Protein AF-A0A6G3WJJ4-F1 (afdb_monomer_lite)

pLDDT: mean 86.47, std 10.68, range [50.47, 97.44]

InterPro domains:
  IPR036197 NarG-like superfamily [SSF103501] (6-41)

Foldseek 3Di:
DPDPCPCVVVVVVVVVVVVVVVVVVPPPVVVVCVVVVVVVVVVVVVQVVLVVVVQFQAAPPPRHTAGHPVVLVVQLVVCVVVVVVPSVLSSHHPVVNVVVVVVCCCVPPVVPPD

Organism: NCBI:txid2706086

Structure (mmCIF, N/CA/C/O backbone):
data_AF-A0A6G3WJJ4-F1
#
_entry.id   AF-A0A6G3WJJ4-F1
#
loop_
_atom_site.group_PDB
_atom_site.id
_atom_site.type_symbol
_atom_site.label_atom_id
_atom_site.label_alt_id
_atom_site.label_comp_id
_atom_site.label_asym_id
_atom_site.label_entity_id
_atom_site.label_seq_id
_atom_site.pdbx_PDB_ins_code
_atom_site.Cartn_x
_atom_site.Cartn_y
_atom_site.Cartn_z
_atom_site.occupancy
_atom_site.B_iso_or_equiv
_atom_site.auth_seq_id
_atom_site.auth_comp_id
_atom_site.auth_asym_id
_atom_site.auth_atom_id
_atom_site.pdbx_PDB_model_num
ATOM 1 N N . ILE A 1 1 ? 25.853 9.854 -49.117 1.00 50.47 1 ILE A N 1
ATOM 2 C CA . ILE A 1 1 ? 24.861 9.012 -48.402 1.00 50.47 1 ILE A CA 1
ATOM 3 C C . ILE A 1 1 ? 25.612 7.769 -47.941 1.00 50.47 1 ILE A C 1
ATOM 5 O O . ILE A 1 1 ? 25.844 6.859 -48.724 1.00 50.47 1 ILE A O 1
ATOM 9 N N . PHE A 1 2 ? 26.201 7.858 -46.751 1.00 54.25 2 PHE A N 1
ATOM 10 C CA . PHE A 1 2 ? 27.256 6.963 -46.275 1.00 54.25 2 PHE A CA 1
ATOM 11 C C . PHE A 1 2 ? 26.610 5.702 -45.675 1.00 54.25 2 PHE A C 1
ATOM 13 O O . PHE A 1 2 ? 25.868 5.810 -44.707 1.00 54.25 2 PHE A O 1
ATOM 20 N N . LEU A 1 3 ? 26.881 4.550 -46.307 1.00 63.66 3 LEU A N 1
ATOM 21 C CA . LEU A 1 3 ? 26.446 3.179 -45.978 1.00 63.66 3 LEU A CA 1
ATOM 22 C C . LEU A 1 3 ? 24.932 2.908 -46.125 1.00 63.66 3 LEU A C 1
ATOM 24 O O . LEU A 1 3 ? 24.137 3.175 -45.233 1.00 63.66 3 LEU A O 1
ATOM 28 N N . HIS A 1 4 ? 24.552 2.302 -47.256 1.00 57.81 4 HIS A N 1
ATOM 29 C CA . HIS A 1 4 ? 23.221 1.774 -47.613 1.00 57.81 4 HIS A CA 1
ATOM 30 C C . HIS A 1 4 ? 22.693 0.697 -46.627 1.00 57.81 4 HIS A C 1
ATOM 32 O O . HIS A 1 4 ? 22.556 -0.468 -46.984 1.00 57.81 4 HIS A O 1
ATOM 38 N N . GLY A 1 5 ? 22.455 1.029 -45.355 1.00 61.91 5 GLY A N 1
ATOM 39 C CA . GLY A 1 5 ? 21.899 0.099 -44.357 1.00 61.91 5 GLY A CA 1
ATOM 40 C C . GLY A 1 5 ? 22.799 -1.093 -43.981 1.00 61.91 5 GLY A C 1
ATOM 41 O O . GLY A 1 5 ? 22.415 -1.921 -43.153 1.00 61.91 5 GLY A O 1
ATOM 42 N N . GLY A 1 6 ? 24.006 -1.185 -44.547 1.00 69.00 6 GLY A N 1
ATOM 43 C CA . GLY A 1 6 ? 24.985 -2.217 -44.221 1.00 69.00 6 GLY A CA 1
ATOM 44 C C . GLY A 1 6 ? 25.443 -2.090 -42.770 1.00 69.00 6 GLY A C 1
ATOM 45 O O . GLY A 1 6 ? 25.983 -1.060 -42.378 1.00 69.00 6 GLY A O 1
ATOM 46 N N . GLY A 1 7 ? 25.207 -3.132 -41.971 1.00 72.56 7 GLY A N 1
ATOM 47 C CA . GLY A 1 7 ? 25.565 -3.169 -40.549 1.00 72.56 7 GLY A CA 1
ATOM 48 C C . GLY A 1 7 ? 24.422 -2.855 -39.578 1.00 72.56 7 GLY A C 1
ATOM 49 O O . GLY A 1 7 ? 24.624 -2.976 -38.372 1.00 72.56 7 GLY A O 1
ATOM 50 N N . TYR A 1 8 ? 23.213 -2.539 -40.062 1.00 80.88 8 TYR A N 1
ATOM 51 C CA . TYR A 1 8 ? 22.051 -2.309 -39.190 1.00 80.88 8 TYR A CA 1
ATOM 52 C C . TYR A 1 8 ? 21.734 -3.529 -38.312 1.00 80.88 8 TYR A C 1
ATOM 54 O O . TYR A 1 8 ? 21.498 -3.388 -37.117 1.00 80.88 8 TYR A O 1
ATOM 62 N N . GLN A 1 9 ? 21.827 -4.740 -38.872 1.00 81.69 9 GLN A N 1
ATOM 63 C CA . GLN A 1 9 ? 21.642 -5.983 -38.118 1.00 81.69 9 GLN A CA 1
ATOM 64 C C . GLN A 1 9 ? 22.682 -6.144 -36.997 1.00 81.69 9 GLN A C 1
ATOM 66 O O . GLN A 1 9 ? 22.340 -6.565 -35.897 1.00 81.69 9 GLN A O 1
ATOM 71 N N . PHE A 1 10 ? 23.940 -5.770 -37.246 1.00 87.06 10 PHE A N 1
ATOM 72 C CA . PHE A 1 10 ? 24.992 -5.828 -36.232 1.00 87.06 10 PHE A CA 1
ATOM 73 C C . PHE A 1 10 ? 24.748 -4.813 -35.106 1.00 87.06 10 PHE A C 1
ATOM 75 O O . PHE A 1 10 ? 24.793 -5.177 -33.934 1.00 87.06 10 PHE A O 1
ATOM 82 N N . LEU A 1 11 ? 24.412 -3.565 -35.451 1.00 89.56 11 LEU A N 1
ATOM 83 C CA . LEU A 1 11 ? 24.056 -2.527 -34.479 1.00 89.56 11 LEU A CA 1
ATOM 84 C C . LEU A 1 11 ? 22.811 -2.891 -33.660 1.00 89.56 11 LEU A C 1
ATOM 86 O O . LEU A 1 11 ? 22.793 -2.656 -32.454 1.00 89.56 11 LEU A O 1
ATOM 90 N N . ALA A 1 12 ? 21.798 -3.494 -34.284 1.00 90.75 12 ALA A N 1
ATOM 91 C CA . ALA A 1 12 ? 20.590 -3.944 -33.599 1.00 90.75 12 ALA A CA 1
ATOM 92 C C . ALA A 1 12 ? 20.892 -5.057 -32.583 1.00 90.75 12 ALA A C 1
ATOM 94 O O . ALA A 1 12 ? 20.415 -4.996 -31.450 1.00 90.75 12 ALA A O 1
ATOM 95 N N . ILE A 1 13 ? 21.730 -6.034 -32.952 1.00 94.44 13 ILE A N 1
ATOM 96 C CA . ILE A 1 13 ? 22.168 -7.100 -32.039 1.00 94.44 13 ILE A CA 1
ATOM 97 C C . ILE A 1 13 ? 23.002 -6.513 -30.896 1.00 94.44 13 ILE A C 1
ATOM 99 O O . ILE A 1 13 ? 22.735 -6.818 -29.735 1.00 94.44 13 ILE A O 1
ATOM 103 N N . LEU A 1 14 ? 23.960 -5.630 -31.195 1.00 95.31 14 LEU A N 1
ATOM 104 C CA . LEU A 1 14 ? 24.779 -4.962 -30.179 1.00 95.31 14 LEU A CA 1
ATOM 105 C C . LEU A 1 14 ? 23.903 -4.181 -29.193 1.00 95.31 14 LEU A C 1
ATOM 107 O O . LEU A 1 14 ? 24.054 -4.339 -27.982 1.00 95.31 14 LEU A O 1
ATOM 111 N N . HIS A 1 15 ? 22.952 -3.389 -29.694 1.00 94.88 15 HIS A N 1
ATOM 112 C CA . HIS A 1 15 ? 22.016 -2.645 -28.859 1.00 94.88 15 HIS A CA 1
ATOM 113 C C . HIS A 1 15 ? 21.196 -3.583 -27.970 1.00 94.88 15 HIS A C 1
ATOM 115 O O . HIS A 1 15 ? 21.170 -3.392 -26.756 1.00 94.88 15 HIS A O 1
ATOM 121 N N . MET A 1 16 ? 20.593 -4.629 -28.541 1.00 96.62 16 MET A N 1
ATOM 122 C CA . MET A 1 16 ? 19.773 -5.585 -27.794 1.00 96.62 16 MET A CA 1
ATOM 123 C C . MET A 1 16 ? 20.574 -6.254 -26.671 1.00 96.62 16 MET A C 1
ATOM 125 O O . MET A 1 16 ? 20.120 -6.290 -25.529 1.00 96.62 16 MET A O 1
ATOM 129 N N . VAL A 1 17 ? 21.799 -6.694 -26.966 1.00 97.00 17 VAL A N 1
ATOM 130 C CA . VAL A 1 17 ? 22.719 -7.278 -25.984 1.00 97.00 17 VAL A CA 1
ATOM 131 C C . VAL A 1 17 ? 23.081 -6.265 -24.897 1.00 97.00 17 VAL A C 1
ATOM 133 O O . VAL A 1 17 ? 22.980 -6.582 -23.713 1.00 97.00 17 VAL A O 1
ATOM 136 N N . SER A 1 18 ? 23.441 -5.032 -25.270 1.00 95.31 18 SER A N 1
ATOM 137 C CA . SER A 1 18 ? 23.766 -3.982 -24.298 1.00 95.31 18 SER A CA 1
ATOM 138 C C . SER A 1 18 ? 22.585 -3.651 -23.387 1.00 95.31 18 SER A C 1
ATOM 140 O O . SER A 1 18 ? 22.778 -3.512 -22.182 1.00 95.31 18 SER A O 1
ATOM 142 N N . VAL A 1 19 ? 21.362 -3.592 -23.926 1.00 93.25 19 VAL A N 1
ATOM 143 C CA . VAL A 1 19 ? 20.150 -3.311 -23.155 1.00 93.25 19 VAL A CA 1
ATOM 144 C C . VAL A 1 19 ? 19.897 -4.460 -22.195 1.00 93.25 19 VAL A C 1
ATOM 146 O O . VAL A 1 19 ? 19.815 -4.219 -21.000 1.00 93.25 19 VAL A O 1
ATOM 149 N N . VAL A 1 20 ? 19.865 -5.709 -22.666 1.00 92.75 20 VAL A N 1
ATOM 150 C CA . VAL A 1 20 ? 19.617 -6.878 -21.806 1.00 92.75 20 VAL A CA 1
ATOM 151 C C . VAL A 1 20 ? 20.637 -6.963 -20.671 1.00 92.75 20 VAL A C 1
ATOM 153 O O . VAL A 1 20 ? 20.243 -7.078 -19.511 1.00 92.75 20 VAL A O 1
ATOM 156 N N . PHE A 1 21 ? 21.934 -6.841 -20.965 1.00 92.81 21 PHE A N 1
ATOM 157 C CA . PHE A 1 21 ? 22.953 -6.855 -19.916 1.00 92.81 21 PHE A CA 1
ATOM 158 C C . PHE A 1 21 ? 22.830 -5.667 -18.968 1.00 92.81 21 PHE A C 1
ATOM 160 O O . PHE A 1 21 ? 22.978 -5.854 -17.766 1.00 92.81 21 PHE A O 1
ATOM 167 N N . THR A 1 22 ? 22.496 -4.476 -19.465 1.00 88.94 22 THR A N 1
ATOM 168 C CA . THR A 1 22 ? 22.240 -3.309 -18.608 1.00 88.94 22 THR A CA 1
ATOM 169 C C . THR A 1 22 ? 21.044 -3.548 -17.687 1.00 88.94 22 THR A C 1
ATOM 171 O O . THR A 1 22 ? 21.124 -3.246 -16.501 1.00 88.94 22 THR A O 1
ATOM 174 N N . LEU A 1 23 ? 19.961 -4.139 -18.198 1.00 84.94 23 LEU A N 1
ATOM 175 C CA . LEU A 1 23 ? 18.755 -4.456 -17.433 1.00 84.94 23 LEU A CA 1
ATOM 176 C C . LEU A 1 23 ? 19.007 -5.535 -16.363 1.00 84.94 23 LEU A C 1
ATOM 178 O O . LEU A 1 23 ? 18.429 -5.461 -15.284 1.00 84.94 23 LEU A O 1
ATOM 182 N N . ILE A 1 24 ? 19.869 -6.520 -16.643 1.00 85.31 24 ILE A N 1
ATOM 183 C CA . ILE A 1 24 ? 20.281 -7.551 -15.673 1.00 85.31 24 ILE A CA 1
ATOM 184 C C . ILE A 1 24 ? 21.256 -6.974 -14.637 1.00 85.31 24 ILE A C 1
ATOM 186 O O . ILE A 1 24 ? 21.164 -7.290 -13.452 1.00 85.31 24 ILE A O 1
ATOM 190 N N . TYR A 1 25 ? 22.202 -6.144 -15.082 1.00 84.44 25 TYR A N 1
ATOM 191 C CA . TYR A 1 25 ? 23.233 -5.546 -14.236 1.00 84.44 25 TYR A CA 1
ATOM 192 C C . TYR A 1 25 ? 22.654 -4.513 -13.272 1.00 84.44 25 TYR A C 1
ATOM 194 O O . TYR A 1 25 ? 23.044 -4.460 -12.106 1.00 84.44 25 TYR A O 1
ATOM 202 N N . ILE A 1 26 ? 21.716 -3.690 -13.745 1.00 83.00 26 ILE A N 1
ATOM 203 C CA . ILE A 1 26 ? 21.009 -2.743 -12.899 1.00 83.00 26 ILE A CA 1
ATOM 204 C C . ILE A 1 26 ? 20.080 -3.535 -11.972 1.00 83.00 26 ILE A C 1
ATOM 206 O O . ILE A 1 26 ? 19.137 -4.172 -12.441 1.00 83.00 26 ILE A O 1
ATOM 210 N N . PRO A 1 27 ? 20.265 -3.461 -10.641 1.00 77.19 27 PRO A N 1
ATOM 211 C CA . PRO A 1 27 ? 19.297 -4.019 -9.717 1.00 77.19 27 PRO A CA 1
ATOM 212 C C . PRO A 1 27 ? 18.045 -3.144 -9.778 1.00 77.19 27 PRO A C 1
ATOM 214 O O . PRO A 1 27 ? 17.924 -2.177 -9.023 1.00 77.19 27 PRO A O 1
ATOM 217 N N . PHE A 1 28 ? 17.109 -3.472 -10.672 1.00 68.62 28 PHE A N 1
ATOM 218 C CA . PHE A 1 28 ? 15.826 -2.777 -10.811 1.00 68.62 28 PHE A CA 1
ATOM 219 C C . PHE A 1 28 ? 15.166 -2.525 -9.452 1.00 68.62 28 PHE A C 1
ATOM 221 O O . PHE A 1 28 ? 14.713 -1.418 -9.168 1.00 68.62 28 PHE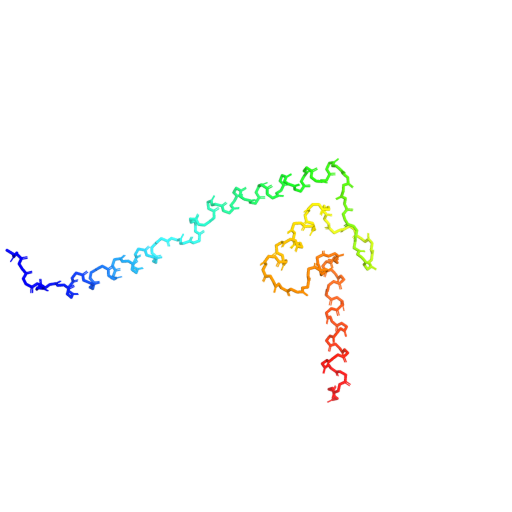 A O 1
ATOM 228 N N . GLY A 1 29 ? 15.223 -3.512 -8.553 1.00 69.19 29 GLY A N 1
ATOM 229 C CA . GLY A 1 29 ? 14.711 -3.376 -7.190 1.00 69.19 29 GLY A CA 1
ATOM 230 C C . GLY A 1 29 ? 15.384 -2.267 -6.370 1.00 69.19 29 GLY A C 1
ATOM 231 O O . GLY A 1 29 ? 14.705 -1.541 -5.650 1.00 69.19 29 GLY A O 1
ATOM 232 N N . LYS A 1 30 ? 16.703 -2.063 -6.494 1.00 75.94 30 LYS A N 1
ATOM 233 C CA . LYS A 1 30 ? 17.435 -1.082 -5.674 1.00 75.94 30 LYS A CA 1
ATOM 234 C C . LYS A 1 30 ? 17.085 0.357 -6.044 1.00 75.94 30 LYS A C 1
ATOM 236 O O . LYS A 1 30 ? 16.961 1.180 -5.144 1.00 75.94 30 LYS A O 1
ATOM 241 N N . PHE A 1 31 ? 16.874 0.650 -7.328 1.00 79.50 31 PHE A N 1
ATOM 242 C CA . PHE A 1 31 ? 16.441 1.981 -7.766 1.00 79.50 31 PHE A CA 1
ATOM 243 C C . PHE A 1 31 ? 15.013 2.295 -7.317 1.00 79.50 31 PHE A C 1
ATOM 245 O O . PHE A 1 31 ? 14.756 3.383 -6.807 1.00 79.50 31 PHE A O 1
ATOM 252 N N . PHE A 1 32 ? 14.102 1.322 -7.390 1.00 79.19 32 PHE A N 1
ATOM 253 C CA . PHE A 1 32 ? 12.750 1.493 -6.853 1.00 79.19 32 PHE A CA 1
ATOM 254 C C . PHE A 1 32 ? 12.746 1.698 -5.332 1.00 79.19 32 PHE A C 1
ATOM 256 O O . PHE A 1 32 ? 11.989 2.529 -4.829 1.00 79.19 32 PHE A O 1
ATOM 263 N N . HIS A 1 33 ? 13.628 1.025 -4.587 1.00 79.38 33 HIS A N 1
ATOM 264 C CA . HIS A 1 33 ? 13.740 1.221 -3.139 1.00 79.38 33 HIS A CA 1
ATOM 265 C C . HIS A 1 33 ? 14.148 2.642 -2.734 1.00 79.38 33 HIS A C 1
ATOM 267 O O . HIS A 1 33 ? 13.749 3.091 -1.656 1.00 79.38 33 HIS A O 1
ATOM 273 N N . ILE A 1 34 ? 14.902 3.357 -3.577 1.00 84.50 34 ILE A N 1
ATOM 274 C CA . ILE A 1 34 ? 15.272 4.758 -3.323 1.00 84.50 34 ILE A CA 1
ATOM 275 C C . ILE A 1 34 ? 14.019 5.639 -3.266 1.00 84.50 34 ILE A C 1
ATOM 277 O O . ILE A 1 34 ? 13.958 6.533 -2.431 1.00 84.50 34 ILE A O 1
ATOM 281 N N . VAL A 1 35 ? 13.001 5.351 -4.082 1.00 83.25 35 VAL A N 1
ATOM 282 C CA . VAL A 1 35 ? 11.727 6.091 -4.089 1.00 83.25 35 VAL A CA 1
ATOM 283 C C . VAL A 1 35 ? 10.752 5.556 -3.033 1.00 83.25 35 VAL A C 1
ATOM 285 O O . VAL A 1 35 ? 10.077 6.324 -2.351 1.00 83.25 35 VAL A O 1
ATOM 288 N N . GLN A 1 36 ? 10.698 4.235 -2.843 1.00 84.69 36 GLN A N 1
ATOM 289 C CA . GLN A 1 36 ? 9.769 3.602 -1.899 1.00 84.69 36 GLN A CA 1
ATOM 290 C C . GLN A 1 36 ? 10.067 3.941 -0.433 1.00 84.69 36 GLN A C 1
ATOM 292 O O . GLN A 1 36 ? 9.136 4.090 0.356 1.00 84.69 36 GLN A O 1
ATOM 297 N N . ARG A 1 37 ? 11.343 4.060 -0.041 1.00 87.25 37 ARG A N 1
ATOM 298 C CA . ARG A 1 37 ? 11.718 4.354 1.354 1.00 87.25 37 ARG A CA 1
ATOM 299 C C . ARG A 1 37 ? 11.198 5.722 1.829 1.00 87.25 37 ARG A C 1
ATOM 301 O O . ARG A 1 37 ? 10.531 5.746 2.862 1.00 87.25 37 ARG A O 1
ATOM 308 N N . PRO A 1 38 ? 11.411 6.835 1.100 1.00 88.50 38 PRO A N 1
ATOM 309 C CA . PRO A 1 38 ? 10.773 8.115 1.406 1.00 88.50 38 PRO A CA 1
ATOM 310 C C . PRO A 1 38 ? 9.243 8.040 1.429 1.00 88.50 38 PRO A C 1
ATOM 312 O O . PRO A 1 38 ? 8.622 8.585 2.338 1.00 88.50 38 PRO A O 1
ATOM 315 N N . ALA A 1 39 ? 8.627 7.323 0.483 1.00 86.62 39 ALA A N 1
ATOM 316 C CA . ALA A 1 39 ? 7.173 7.160 0.454 1.00 86.62 39 ALA A CA 1
ATOM 317 C C . ALA A 1 39 ? 6.639 6.441 1.709 1.00 86.62 39 ALA A C 1
ATOM 319 O O . ALA A 1 39 ? 5.605 6.829 2.252 1.00 86.62 39 ALA A O 1
ATOM 320 N N . ALA A 1 40 ? 7.367 5.441 2.220 1.00 86.56 40 ALA A N 1
ATOM 321 C CA . ALA A 1 40 ? 7.022 4.759 3.466 1.00 86.56 40 ALA A CA 1
ATOM 322 C C . ALA A 1 40 ? 7.073 5.707 4.677 1.00 86.56 40 ALA A C 1
ATOM 324 O O . ALA A 1 40 ? 6.168 5.677 5.510 1.00 86.56 40 ALA A O 1
ATOM 325 N N . VAL A 1 41 ? 8.077 6.590 4.744 1.00 89.75 41 VAL A N 1
ATOM 326 C CA . VAL A 1 41 ? 8.157 7.637 5.778 1.00 89.75 41 VAL A CA 1
ATOM 327 C C . VAL A 1 41 ? 6.985 8.614 5.655 1.00 89.75 41 VAL A C 1
ATOM 329 O O . VAL A 1 41 ? 6.345 8.928 6.656 1.00 89.75 41 VAL A O 1
ATOM 332 N N . GLY A 1 42 ? 6.643 9.038 4.434 1.00 87.38 42 GLY A N 1
ATOM 333 C CA . GLY A 1 42 ? 5.475 9.886 4.180 1.00 87.38 42 GLY A CA 1
ATOM 334 C C . GLY A 1 42 ? 4.171 9.251 4.672 1.00 87.38 42 GLY A C 1
ATOM 335 O O . GLY A 1 42 ? 3.381 9.900 5.352 1.00 87.38 42 GLY A O 1
ATOM 336 N N . MET A 1 43 ? 3.987 7.952 4.426 1.00 86.50 43 MET A N 1
ATOM 337 C CA . MET A 1 43 ? 2.849 7.186 4.940 1.00 86.50 43 MET A CA 1
ATOM 338 C C . MET A 1 43 ? 2.813 7.116 6.471 1.00 86.50 43 MET A C 1
ATOM 340 O O . MET A 1 43 ? 1.738 7.198 7.065 1.00 86.50 43 MET A O 1
ATOM 344 N N . GLN A 1 44 ? 3.963 6.967 7.131 1.00 85.56 44 GLN A N 1
ATOM 345 C CA . GLN A 1 44 ? 4.026 6.992 8.594 1.00 85.56 44 GLN A CA 1
ATOM 346 C C . GLN A 1 44 ? 3.661 8.370 9.152 1.00 85.56 44 GLN A C 1
ATOM 348 O O . GLN A 1 44 ? 2.908 8.442 10.122 1.00 85.56 44 GLN A O 1
ATOM 353 N N . LEU A 1 45 ? 4.137 9.448 8.523 1.00 86.56 45 LEU A N 1
ATOM 354 C CA . LEU A 1 45 ? 3.794 10.813 8.915 1.00 86.56 45 LEU A CA 1
ATOM 355 C C . LEU A 1 45 ? 2.296 11.087 8.739 1.00 86.56 45 LEU A C 1
ATOM 357 O O . LEU A 1 45 ? 1.668 11.591 9.663 1.00 86.56 45 LEU A O 1
ATOM 361 N N . PHE A 1 46 ? 1.714 10.674 7.611 1.00 85.38 46 PHE A N 1
ATOM 362 C CA . PHE A 1 46 ? 0.277 10.781 7.345 1.00 85.38 46 PHE A CA 1
ATOM 363 C C . PHE A 1 46 ? -0.571 10.080 8.417 1.00 85.38 46 PHE A C 1
ATOM 365 O O . PHE A 1 46 ? -1.559 10.626 8.910 1.00 85.38 46 PHE A O 1
ATOM 372 N N . LYS A 1 47 ? -0.167 8.874 8.835 1.00 83.31 47 LYS A N 1
ATOM 373 C CA . LYS A 1 47 ? -0.841 8.166 9.932 1.00 83.31 47 LYS A CA 1
ATOM 374 C C . LYS A 1 47 ? -0.633 8.853 11.277 1.00 83.31 47 LYS A C 1
ATOM 376 O O . LYS A 1 47 ? -1.544 8.863 12.094 1.00 83.31 47 LYS A O 1
ATOM 381 N N . TYR A 1 48 ? 0.552 9.404 11.525 1.00 84.25 48 TYR A N 1
ATOM 382 C CA . TYR A 1 48 ? 0.851 10.108 12.768 1.00 84.25 48 TYR A CA 1
ATOM 383 C C . TYR A 1 48 ? 0.013 11.383 12.920 1.00 84.25 48 TYR A C 1
ATOM 385 O O . TYR A 1 48 ? -0.533 11.613 13.995 1.00 84.25 48 TYR A O 1
ATOM 393 N N . THR A 1 49 ? -0.136 12.177 11.856 1.00 83.38 49 THR A N 1
ATOM 394 C CA . THR A 1 49 ? -0.999 13.367 11.867 1.00 83.38 49 THR A CA 1
ATOM 395 C C . THR A 1 49 ? -2.463 12.978 12.021 1.00 83.38 49 THR A C 1
ATOM 397 O O . THR A 1 49 ? -3.118 13.480 12.921 1.00 83.38 49 THR A O 1
ATOM 400 N N . GLY A 1 50 ? -2.946 11.990 11.259 1.00 79.38 50 GLY A N 1
ATOM 401 C CA . GLY A 1 50 ? -4.339 11.544 11.370 1.00 79.38 50 GLY A CA 1
ATOM 402 C C . GLY A 1 50 ? -4.704 10.937 12.732 1.00 79.38 50 GLY A C 1
ATOM 403 O O . GLY A 1 50 ? -5.869 10.933 13.100 1.00 79.38 50 GLY A O 1
ATOM 404 N N . ARG A 1 51 ? -3.727 10.430 13.498 1.00 80.56 51 ARG A N 1
ATOM 405 C CA . ARG A 1 51 ? -3.945 9.965 14.881 1.00 80.56 51 ARG A CA 1
ATOM 406 C C . ARG A 1 51 ? -3.972 11.094 15.904 1.00 80.56 51 ARG A C 1
ATOM 408 O O . ARG A 1 51 ? -4.528 10.893 16.971 1.00 80.56 51 ARG A O 1
ATOM 415 N N . LYS A 1 52 ? -3.339 12.237 15.623 1.00 76.88 52 LYS A N 1
ATOM 416 C CA . LYS A 1 52 ? -3.377 13.405 16.517 1.00 76.88 52 LYS A CA 1
ATOM 417 C C . LYS A 1 52 ? -4.731 14.098 16.507 1.00 76.88 52 LYS A C 1
ATOM 419 O O . LYS A 1 52 ? -5.106 14.663 17.524 1.00 76.88 52 LYS A O 1
ATOM 424 N N . ASP A 1 53 ? -5.433 14.021 15.385 1.00 72.56 53 ASP A N 1
ATOM 425 C CA . ASP A 1 53 ? -6.778 14.573 15.233 1.00 72.56 53 ASP A CA 1
ATOM 426 C C . ASP A 1 53 ? -7.874 13.594 15.724 1.00 72.56 53 ASP A C 1
ATOM 428 O O . ASP A 1 53 ? -9.052 13.811 15.466 1.00 72.56 53 ASP A O 1
ATOM 432 N N . ASP A 1 54 ? -7.496 12.508 16.424 1.00 66.38 54 ASP A N 1
ATOM 433 C CA . ASP A 1 54 ? -8.368 11.484 17.039 1.00 66.38 54 ASP A CA 1
ATOM 434 C C . ASP A 1 54 ? -9.397 10.800 16.111 1.00 66.38 54 ASP A C 1
ATOM 436 O O . ASP A 1 54 ? -10.275 10.058 16.559 1.00 66.38 54 ASP A O 1
ATOM 440 N N . GLU A 1 55 ? -9.259 10.935 14.791 1.00 74.50 55 GLU A N 1
ATOM 441 C CA . GLU A 1 55 ? -10.115 10.255 13.819 1.00 74.50 55 GLU A CA 1
ATOM 442 C C . GLU A 1 55 ? -9.690 8.792 13.633 1.00 74.50 55 GLU A C 1
ATOM 444 O O . GLU A 1 55 ? -9.150 8.409 12.595 1.00 74.50 55 GLU A O 1
ATOM 449 N N . VAL A 1 56 ? -9.905 7.938 14.634 1.00 86.00 56 VAL A N 1
ATOM 450 C CA . VAL A 1 56 ? -9.705 6.488 14.489 1.00 86.00 56 VAL A CA 1
ATOM 451 C C . VAL A 1 56 ? -10.990 5.844 13.977 1.00 86.00 56 VAL A C 1
ATOM 453 O O . VAL A 1 56 ? -12.038 5.895 14.615 1.00 86.00 56 VAL A O 1
ATOM 456 N N . PHE A 1 57 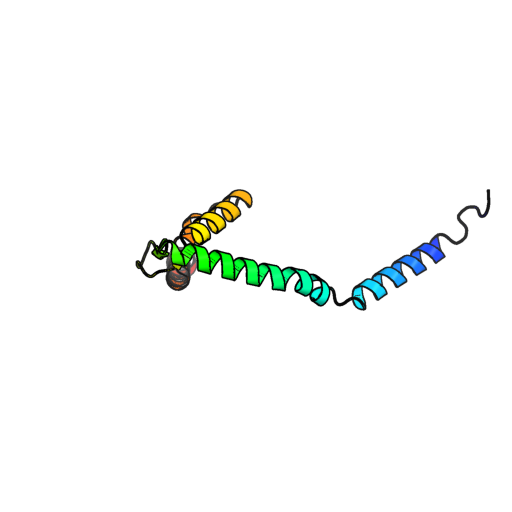? -10.910 5.197 12.818 1.00 90.62 57 PHE A N 1
ATOM 457 C CA . PHE A 1 57 ? -12.038 4.510 12.205 1.00 90.62 57 PHE A CA 1
ATOM 458 C C . PHE A 1 57 ? -12.234 3.125 12.837 1.00 90.62 57 PHE A C 1
ATOM 460 O O . PHE A 1 57 ? -11.340 2.271 12.801 1.00 90.62 57 PHE A O 1
ATOM 467 N N . ALA A 1 58 ? -13.424 2.888 13.388 1.00 93.25 58 ALA A N 1
ATOM 468 C CA . ALA A 1 58 ? -13.813 1.618 13.991 1.00 93.25 58 ALA A CA 1
ATOM 469 C C . ALA A 1 58 ? -14.324 0.615 12.946 1.00 93.25 58 ALA A C 1
ATOM 471 O O . ALA A 1 58 ? -14.996 0.960 11.975 1.00 93.25 58 ALA A O 1
ATOM 472 N N . CYS A 1 59 ? -14.034 -0.667 13.153 1.00 95.00 59 CYS A N 1
ATOM 473 C CA . CYS A 1 59 ? -14.509 -1.732 12.281 1.00 95.00 59 CYS A CA 1
ATOM 474 C C . CYS A 1 59 ? -16.031 -1.857 12.299 1.00 95.00 59 CYS A C 1
ATOM 476 O O . CYS A 1 59 ? -16.616 -2.147 13.338 1.00 95.00 59 CYS A O 1
ATOM 478 N N . ARG A 1 60 ? -16.664 -1.828 11.121 1.00 94.38 60 ARG A N 1
ATOM 479 C CA . ARG A 1 60 ? -18.128 -1.935 10.979 1.00 94.38 60 ARG A CA 1
ATOM 480 C C . ARG A 1 60 ? -18.747 -3.217 11.558 1.00 94.38 60 ARG A C 1
ATOM 482 O O . ARG A 1 60 ? -19.949 -3.275 11.783 1.00 94.38 60 ARG A O 1
ATOM 489 N N . ARG A 1 61 ? -17.947 -4.271 11.765 1.00 94.25 61 ARG A N 1
ATOM 490 C CA . ARG A 1 61 ? -18.415 -5.558 12.314 1.00 94.25 61 ARG A CA 1
ATOM 491 C C . ARG A 1 61 ? -18.124 -5.754 13.799 1.00 94.25 61 ARG A C 1
ATOM 493 O O . ARG A 1 61 ? -18.904 -6.419 14.467 1.00 94.25 61 ARG A O 1
ATOM 500 N N . CYS A 1 62 ? -16.951 -5.341 14.271 1.00 95.62 62 CYS A N 1
ATOM 501 C CA . CYS A 1 62 ? -16.492 -5.675 15.624 1.00 95.62 62 CYS A CA 1
ATOM 502 C C . CYS A 1 62 ? -16.005 -4.472 16.422 1.00 95.62 62 CYS A C 1
ATOM 504 O O . CYS A 1 62 ? -15.398 -4.688 17.461 1.00 95.62 62 CYS A O 1
ATOM 506 N N . GLU A 1 63 ? -16.182 -3.261 15.892 1.00 94.75 63 GLU A N 1
ATOM 507 C CA . GLU A 1 63 ? -15.893 -1.965 16.525 1.00 94.75 63 GLU A CA 1
ATOM 508 C C . GLU A 1 63 ? -14.426 -1.723 16.917 1.00 94.75 63 GLU A C 1
ATOM 510 O O . GLU A 1 63 ? -14.048 -0.611 17.260 1.00 94.75 63 GLU A O 1
ATOM 515 N N . GLU A 1 64 ? -13.562 -2.724 16.756 1.00 93.81 64 GLU A N 1
ATOM 516 C CA . GLU A 1 64 ? -12.120 -2.596 16.943 1.00 93.81 64 GLU A CA 1
ATOM 517 C C . GLU A 1 64 ? -11.529 -1.527 16.002 1.00 93.81 64 GLU A C 1
ATOM 519 O O . GLU A 1 64 ? -11.864 -1.534 14.805 1.00 93.81 64 GLU A O 1
ATOM 524 N N . PRO A 1 65 ? -10.623 -0.656 16.485 1.00 91.44 65 PRO A N 1
ATOM 525 C CA . PRO A 1 65 ? -9.909 0.310 15.657 1.00 91.44 65 PRO A CA 1
ATOM 526 C C . PRO A 1 65 ? -9.196 -0.350 14.468 1.00 91.44 65 PRO A C 1
ATOM 528 O O . PRO A 1 65 ? -8.471 -1.337 14.610 1.00 91.44 65 PRO A O 1
ATOM 531 N N . ILE A 1 66 ? -9.394 0.213 13.273 1.00 91.56 66 ILE A N 1
ATOM 532 C CA . ILE A 1 66 ? -8.739 -0.232 12.036 1.00 91.56 66 ILE A CA 1
ATOM 533 C C . ILE A 1 66 ? -7.490 0.607 11.770 1.00 91.56 66 ILE A C 1
ATOM 535 O O . ILE A 1 66 ? -6.377 0.082 11.753 1.00 91.56 66 ILE A O 1
ATOM 539 N N . ASP A 1 67 ? -7.694 1.893 11.499 1.00 89.94 67 ASP A N 1
ATOM 540 C CA . ASP A 1 67 ? -6.670 2.896 11.204 1.00 89.94 67 ASP A CA 1
ATOM 541 C C . ASP A 1 67 ? -7.327 4.286 11.260 1.00 89.94 67 ASP A C 1
ATOM 543 O O . ASP A 1 67 ? -8.463 4.409 11.717 1.00 89.94 67 ASP A O 1
ATOM 547 N N . THR A 1 68 ? -6.649 5.332 10.794 1.00 90.06 68 THR A N 1
ATOM 548 C CA . THR A 1 68 ? -7.236 6.677 10.740 1.00 90.06 68 THR A CA 1
ATOM 549 C C . THR A 1 68 ? -8.369 6.785 9.705 1.00 90.06 68 THR A C 1
ATOM 551 O O . THR A 1 68 ? -8.344 6.123 8.664 1.00 90.06 68 THR A O 1
ATOM 554 N N . GLY A 1 69 ? -9.354 7.649 9.956 1.00 89.44 69 GLY A N 1
ATOM 555 C CA . GLY A 1 69 ? -10.450 7.965 9.033 1.00 89.44 69 GLY A CA 1
ATOM 556 C C . GLY A 1 69 ? -9.957 8.364 7.637 1.00 89.44 69 GLY A C 1
ATOM 557 O O . GLY A 1 69 ? -10.349 7.721 6.658 1.00 89.44 69 GLY A O 1
ATOM 558 N N . PRO A 1 70 ? -9.008 9.315 7.522 1.00 89.25 70 PRO A N 1
ATOM 559 C CA . PRO A 1 70 ? -8.432 9.707 6.240 1.00 89.25 70 PRO A CA 1
ATOM 560 C C . PRO A 1 70 ? -7.735 8.554 5.511 1.00 89.25 70 PRO A C 1
ATOM 562 O O . PRO A 1 70 ? -7.768 8.495 4.283 1.00 89.25 70 PRO A O 1
ATOM 565 N N . TYR A 1 71 ? -7.121 7.614 6.238 1.00 90.38 71 TYR A N 1
ATOM 566 C CA . TYR A 1 71 ? -6.512 6.435 5.625 1.00 90.38 71 TYR A CA 1
ATOM 567 C C . TYR A 1 71 ? -7.564 5.507 5.011 1.00 90.38 71 TYR A C 1
ATOM 569 O O . TYR A 1 71 ? -7.403 5.065 3.871 1.00 90.38 71 TYR A O 1
ATOM 577 N N . VAL A 1 72 ? -8.643 5.224 5.748 1.00 92.38 72 VAL A N 1
ATOM 578 C CA . VAL A 1 72 ? -9.738 4.377 5.257 1.00 92.38 72 VAL A CA 1
ATOM 579 C C . VAL A 1 72 ? -10.402 5.017 4.039 1.00 92.38 72 VAL A C 1
ATOM 581 O O . VAL A 1 72 ? -10.586 4.339 3.029 1.00 92.38 72 VAL A O 1
ATOM 584 N N . GLU A 1 73 ? -10.688 6.319 4.080 1.00 92.38 73 GLU A N 1
ATOM 585 C CA . GLU A 1 73 ? -11.320 7.013 2.955 1.00 92.38 73 GLU A CA 1
ATOM 586 C C . GLU A 1 73 ? -10.398 7.110 1.732 1.00 92.38 73 GLU A C 1
ATOM 588 O O . GLU A 1 73 ? -10.849 6.906 0.605 1.00 92.38 73 GLU A O 1
ATOM 593 N N . ASN A 1 74 ? -9.092 7.326 1.927 1.00 92.75 74 ASN A N 1
ATOM 594 C CA . ASN A 1 74 ? -8.124 7.314 0.829 1.00 92.75 74 ASN A CA 1
ATOM 595 C C . ASN A 1 74 ? -8.070 5.942 0.135 1.00 92.75 74 ASN A C 1
ATOM 597 O O . ASN A 1 74 ? -8.101 5.859 -1.098 1.00 92.75 74 ASN A O 1
ATOM 601 N N . LEU A 1 75 ? -8.062 4.856 0.918 1.00 93.81 75 LEU A N 1
ATOM 602 C CA . LEU A 1 75 ? -8.112 3.502 0.373 1.00 93.81 75 LEU A CA 1
ATOM 603 C C . LEU A 1 75 ? -9.401 3.282 -0.430 1.00 93.81 75 LEU A C 1
ATOM 605 O O . LEU A 1 75 ? -9.343 2.757 -1.540 1.00 93.81 75 LEU A O 1
ATOM 609 N N . ARG A 1 76 ? -10.552 3.732 0.082 1.00 95.81 76 ARG A N 1
ATOM 610 C CA . ARG A 1 76 ? -11.831 3.666 -0.642 1.00 95.81 76 ARG A CA 1
ATOM 611 C C . ARG A 1 76 ? -11.820 4.477 -1.932 1.00 95.81 76 ARG A C 1
ATOM 613 O O . ARG A 1 76 ? -12.311 3.999 -2.950 1.00 95.81 76 ARG A O 1
ATOM 620 N N . GLY A 1 77 ? -11.265 5.689 -1.907 1.00 96.69 77 GLY A N 1
ATOM 621 C CA . GLY A 1 77 ? -11.040 6.519 -3.095 1.00 96.69 77 GLY A CA 1
ATOM 622 C C . GLY A 1 77 ? -10.246 5.765 -4.158 1.00 96.69 77 GLY A C 1
ATOM 623 O O . GLY A 1 77 ? -10.748 5.544 -5.254 1.00 96.69 77 GLY A O 1
ATOM 624 N N . THR A 1 78 ? -9.087 5.223 -3.779 1.00 96.25 78 THR A N 1
ATOM 625 C CA . THR A 1 78 ? -8.231 4.433 -4.681 1.00 96.25 78 THR A CA 1
ATOM 626 C C . THR A 1 78 ? -8.968 3.225 -5.269 1.00 96.25 78 THR A C 1
ATOM 628 O O . THR A 1 78 ? -8.850 2.929 -6.455 1.00 96.25 78 THR A O 1
ATOM 631 N N . MET A 1 79 ? -9.754 2.509 -4.459 1.00 97.44 79 MET A N 1
ATOM 632 C CA . MET A 1 79 ? -10.532 1.356 -4.928 1.00 97.44 79 MET A CA 1
ATOM 633 C C . MET A 1 79 ? -11.638 1.750 -5.917 1.00 97.44 79 MET A C 1
ATOM 635 O O . MET A 1 79 ? -11.916 0.984 -6.842 1.00 97.44 79 MET A O 1
ATOM 639 N N . ARG A 1 80 ? -12.248 2.930 -5.741 1.00 96.88 80 ARG A N 1
ATOM 640 C CA . ARG A 1 80 ? -13.220 3.500 -6.688 1.00 96.88 80 ARG A CA 1
ATOM 641 C C . ARG A 1 80 ? -12.545 3.916 -7.992 1.00 96.88 80 ARG A C 1
ATOM 643 O O . ARG A 1 80 ? -13.048 3.569 -9.056 1.00 96.88 80 ARG A O 1
ATOM 650 N N . ASP A 1 81 ? -11.388 4.568 -7.914 1.00 97.44 81 ASP A N 1
ATOM 651 C CA . ASP A 1 81 ? -10.614 4.986 -9.090 1.00 97.44 81 ASP A CA 1
ATOM 652 C C . ASP A 1 81 ? -10.186 3.781 -9.937 1.00 97.44 81 ASP A C 1
ATOM 654 O O . ASP A 1 81 ? -10.279 3.797 -11.164 1.00 97.44 81 ASP A O 1
ATOM 658 N N . LEU A 1 82 ? -9.789 2.695 -9.269 1.00 97.25 82 LEU A N 1
ATOM 659 C CA . LEU A 1 82 ? -9.440 1.423 -9.898 1.00 97.25 82 LEU A CA 1
ATOM 660 C C . LEU A 1 82 ? -10.656 0.585 -10.325 1.00 97.25 82 LEU A C 1
ATOM 662 O O . LEU A 1 82 ? -10.463 -0.489 -10.892 1.00 97.25 82 LEU A O 1
ATOM 666 N N . ARG A 1 83 ? -11.887 1.051 -10.068 1.00 96.88 83 ARG A N 1
ATOM 667 C CA . ARG A 1 83 ? -13.147 0.357 -10.394 1.00 96.88 83 ARG A CA 1
ATOM 668 C C . ARG A 1 83 ? -13.171 -1.088 -9.895 1.00 96.88 83 ARG A C 1
ATOM 670 O O . ARG A 1 83 ? -13.475 -2.017 -10.634 1.00 96.88 83 ARG A O 1
ATOM 677 N N . LEU A 1 84 ? -12.787 -1.276 -8.633 1.00 94.62 84 LEU A N 1
ATOM 678 C CA . LEU A 1 84 ? -12.770 -2.599 -8.013 1.00 94.62 84 LEU A CA 1
ATOM 679 C C . LEU A 1 84 ? -14.161 -3.051 -7.541 1.00 94.62 84 LEU A C 1
ATOM 681 O O . LEU A 1 84 ? -14.347 -4.238 -7.327 1.00 94.62 84 LEU A O 1
ATOM 685 N N . ASP A 1 85 ? -15.124 -2.136 -7.384 1.00 93.50 85 ASP A N 1
ATOM 686 C CA . ASP A 1 85 ? -16.526 -2.405 -7.003 1.00 93.50 85 ASP A CA 1
ATOM 687 C C . ASP A 1 85 ? -16.749 -3.011 -5.596 1.00 93.50 85 ASP A C 1
ATOM 689 O O . ASP A 1 85 ? -17.820 -3.535 -5.293 1.00 93.50 85 ASP A O 1
ATOM 693 N N . PHE A 1 86 ? -15.763 -2.926 -4.692 1.00 93.44 86 PHE A N 1
ATOM 694 C CA . PHE A 1 86 ? -15.890 -3.390 -3.296 1.00 93.44 86 PHE A CA 1
ATOM 695 C C . PHE A 1 86 ? -15.200 -2.476 -2.265 1.00 93.44 86 PHE A C 1
ATOM 697 O O . PHE A 1 86 ? -14.622 -2.951 -1.285 1.00 93.44 86 PHE A O 1
ATOM 704 N N . ASP A 1 87 ? -15.245 -1.154 -2.447 1.00 95.00 87 ASP A N 1
ATOM 705 C CA . ASP A 1 87 ? -14.5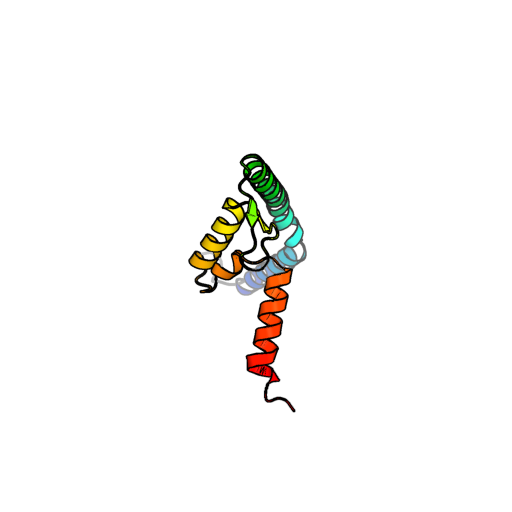87 -0.180 -1.556 1.00 95.00 87 ASP A CA 1
ATOM 706 C C . ASP A 1 87 ? -15.049 -0.280 -0.091 1.00 95.00 87 ASP A C 1
ATOM 708 O O . ASP A 1 87 ? -14.231 -0.146 0.818 1.00 95.00 87 ASP A O 1
ATOM 712 N N . SER A 1 88 ? -16.314 -0.640 0.160 1.00 93.19 88 SER A N 1
ATOM 713 C CA . SER A 1 88 ? -16.844 -0.879 1.514 1.00 93.19 88 SER A CA 1
ATOM 714 C C . SER A 1 88 ? -16.053 -1.938 2.295 1.00 93.19 88 SER A C 1
ATOM 716 O O . SER A 1 88 ? -16.104 -1.993 3.521 1.00 93.19 88 SER A O 1
ATOM 718 N N . TRP A 1 89 ? -15.287 -2.794 1.609 1.00 93.44 89 TRP A N 1
ATOM 719 C CA . TRP A 1 89 ? -14.393 -3.760 2.243 1.00 93.44 89 TRP A CA 1
ATOM 720 C C . TRP A 1 89 ? -13.250 -3.097 3.028 1.00 93.44 89 TRP A C 1
ATOM 722 O O . TRP A 1 89 ? -12.630 -3.748 3.873 1.00 93.44 89 TRP A O 1
ATOM 732 N N . ALA A 1 90 ? -12.941 -1.822 2.772 1.00 94.69 90 ALA A N 1
ATOM 733 C CA . ALA A 1 90 ? -11.967 -1.037 3.529 1.00 94.69 90 ALA A CA 1
ATOM 734 C C . ALA A 1 90 ? -12.404 -0.784 4.987 1.00 94.69 90 ALA A C 1
ATOM 736 O O . ALA A 1 90 ? -11.540 -0.726 5.856 1.00 94.69 90 ALA A O 1
ATOM 737 N N . GLU A 1 91 ? -13.713 -0.760 5.271 1.00 95.31 91 GLU A N 1
ATOM 738 C CA . GLU A 1 91 ? -14.311 -0.472 6.594 1.00 95.31 91 GLU A CA 1
ATOM 739 C C . GLU A 1 91 ? -14.249 -1.649 7.593 1.00 95.31 91 GLU A C 1
ATOM 741 O O . GLU A 1 91 ? -14.801 -1.588 8.696 1.00 95.31 91 GLU A O 1
ATOM 746 N N . TYR A 1 92 ? -13.604 -2.757 7.220 1.00 95.69 92 TYR A N 1
ATOM 747 C CA . TYR A 1 92 ? -13.491 -3.957 8.052 1.00 95.69 92 TYR A CA 1
ATOM 748 C C . TYR A 1 92 ? -12.046 -4.197 8.491 1.00 95.69 92 TYR A C 1
ATOM 750 O O . TYR A 1 92 ? -11.113 -4.076 7.701 1.00 95.69 92 TYR A O 1
ATOM 758 N N . CYS A 1 93 ? -11.836 -4.638 9.732 1.00 95.12 93 CYS A N 1
ATOM 759 C CA . CYS A 1 93 ? -10.501 -5.011 10.197 1.00 95.12 93 CYS A CA 1
ATOM 760 C C . CYS A 1 93 ? -10.008 -6.309 9.513 1.00 95.12 93 CYS A C 1
ATOM 762 O O . CYS A 1 93 ? -10.825 -7.139 9.086 1.00 95.12 93 CYS A O 1
ATOM 764 N N . PRO A 1 94 ? -8.682 -6.559 9.440 1.00 94.31 94 PRO A N 1
ATOM 765 C CA . PRO A 1 94 ? -8.126 -7.743 8.773 1.00 94.31 94 PRO A CA 1
ATOM 766 C C . PRO A 1 94 ? -8.707 -9.073 9.269 1.00 94.31 94 PRO A C 1
ATOM 768 O O . PRO A 1 94 ? -8.922 -9.990 8.474 1.00 94.31 94 PRO A O 1
ATOM 771 N N . ARG A 1 95 ? -9.010 -9.177 10.570 1.00 95.31 95 ARG A N 1
ATOM 772 C CA . ARG A 1 95 ? -9.655 -10.356 11.164 1.00 95.31 95 ARG A CA 1
ATOM 773 C C . ARG A 1 95 ? -11.061 -10.564 10.597 1.00 95.31 95 ARG A C 1
ATOM 775 O O . ARG A 1 95 ? -11.363 -11.642 10.091 1.00 95.31 95 ARG A O 1
ATOM 782 N N . CYS A 1 96 ? -11.902 -9.532 10.631 1.00 96.38 96 CYS A N 1
ATOM 783 C CA . CYS A 1 96 ? -13.277 -9.599 10.137 1.00 96.38 96 CYS A CA 1
ATOM 784 C C .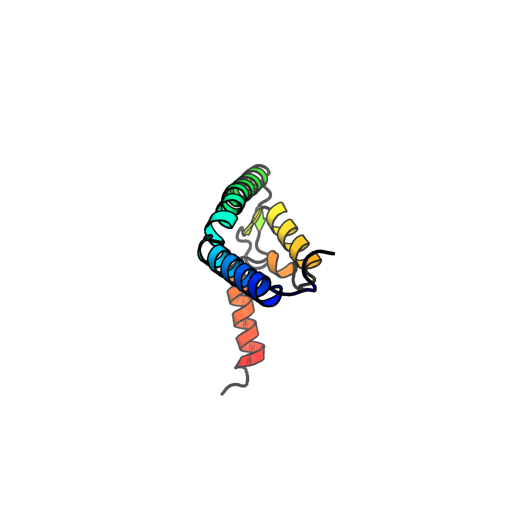 CYS A 1 96 ? -13.337 -9.884 8.633 1.00 96.38 96 CYS A C 1
ATOM 786 O O . CYS A 1 96 ? -14.164 -10.699 8.225 1.00 96.38 96 CYS A O 1
ATOM 788 N N . LYS A 1 97 ? -12.417 -9.323 7.831 1.00 95.31 97 LYS A N 1
ATOM 789 C CA . LYS A 1 97 ? -12.286 -9.656 6.400 1.00 95.31 97 LYS A CA 1
ATOM 790 C C . LYS A 1 97 ? -12.058 -11.156 6.185 1.00 95.31 97 LYS A C 1
ATOM 792 O O . LYS A 1 97 ? -12.735 -11.769 5.361 1.00 95.31 97 LYS A O 1
ATOM 797 N N . ARG A 1 98 ? -11.139 -11.775 6.944 1.00 95.38 98 ARG A N 1
ATOM 798 C CA . ARG A 1 98 ? -10.866 -13.225 6.855 1.00 95.38 98 ARG A CA 1
ATOM 799 C C . ARG A 1 98 ? -12.096 -14.058 7.216 1.00 95.38 98 ARG A C 1
ATOM 801 O O . ARG A 1 98 ? -12.410 -14.999 6.495 1.00 95.38 98 ARG A O 1
ATOM 808 N N . VAL A 1 99 ? -12.808 -13.695 8.287 1.00 95.56 99 VAL A N 1
ATOM 809 C CA . VAL A 1 99 ? -14.011 -14.423 8.727 1.00 95.56 99 VAL A CA 1
ATOM 810 C C . VAL A 1 99 ? -15.146 -14.295 7.711 1.00 95.56 99 VAL A C 1
ATOM 812 O O . VAL A 1 99 ? -15.778 -15.298 7.392 1.00 95.56 99 VAL A O 1
ATOM 815 N N . LEU A 1 100 ? -15.408 -13.092 7.189 1.00 93.62 100 LEU A N 1
ATOM 816 C CA . LEU A 1 100 ? -16.447 -12.868 6.177 1.00 93.62 100 LEU A CA 1
ATOM 817 C C . LEU A 1 100 ? -16.156 -13.671 4.906 1.00 93.62 100 LEU A C 1
ATOM 819 O O . LEU A 1 100 ? -17.018 -14.413 4.443 1.00 93.62 100 LEU A O 1
ATOM 823 N N . ARG A 1 101 ? -14.916 -13.610 4.404 1.00 93.38 101 ARG A N 1
ATOM 824 C CA . ARG A 1 101 ? -14.488 -14.410 3.251 1.00 93.38 101 ARG A CA 1
ATOM 825 C C . ARG A 1 101 ? -14.626 -15.912 3.513 1.00 93.38 101 ARG A C 1
ATOM 827 O O . ARG A 1 101 ? -15.123 -16.629 2.654 1.00 93.38 101 ARG A O 1
ATOM 834 N N . GLY A 1 102 ? -14.194 -16.394 4.679 1.00 93.56 102 GLY A N 1
ATOM 835 C CA . GLY A 1 102 ? -14.302 -17.809 5.044 1.00 93.56 102 GLY A CA 1
ATOM 836 C C . GLY A 1 102 ? -15.754 -18.285 5.140 1.00 93.56 102 GLY A C 1
ATOM 837 O O . GLY A 1 102 ? -16.086 -19.352 4.631 1.00 93.56 102 GLY A O 1
ATOM 838 N N . SER A 1 103 ? -16.627 -17.460 5.722 1.00 91.75 103 SER A N 1
ATOM 839 C CA . SER A 1 103 ? -18.063 -17.746 5.838 1.00 91.75 103 SER A CA 1
ATOM 840 C C . SER A 1 103 ? -18.730 -17.791 4.462 1.00 91.75 103 SER A C 1
ATOM 842 O O . SER A 1 103 ? -19.454 -18.739 4.175 1.00 91.75 103 SER A O 1
ATOM 844 N N . ALA A 1 104 ? -18.416 -16.826 3.590 1.00 90.88 104 ALA A N 1
ATOM 845 C CA . ALA A 1 104 ? -18.889 -16.797 2.208 1.00 90.88 104 ALA A CA 1
ATOM 846 C C . ALA A 1 104 ? -18.393 -18.013 1.406 1.00 90.88 104 ALA A C 1
ATOM 848 O O . ALA A 1 104 ? -19.151 -18.635 0.668 1.00 90.88 104 ALA A O 1
ATOM 849 N N . TYR A 1 105 ? -17.131 -18.410 1.577 1.00 91.50 105 TYR A N 1
ATOM 850 C CA . TYR A 1 105 ? -16.602 -19.610 0.930 1.00 91.50 105 TYR A CA 1
ATOM 851 C C . TYR A 1 105 ? -17.341 -20.877 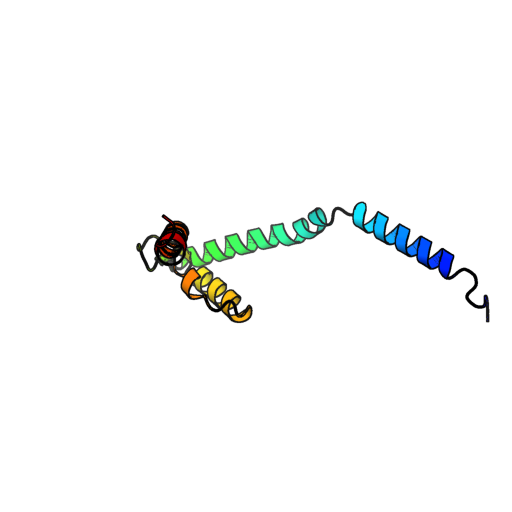1.391 1.00 91.50 105 TYR A C 1
ATOM 853 O O . TYR A 1 105 ? -17.729 -21.708 0.568 1.00 91.50 105 TYR A O 1
ATOM 861 N N . LEU A 1 106 ? -17.596 -21.014 2.696 1.00 90.06 106 LEU A N 1
ATOM 862 C CA . LEU A 1 106 ? -18.368 -22.133 3.234 1.00 90.06 106 LEU A CA 1
ATOM 863 C C . LEU A 1 106 ? -19.798 -22.162 2.672 1.00 90.06 106 LEU A C 1
ATOM 865 O O . LEU A 1 106 ? -20.267 -23.225 2.270 1.00 90.06 106 LEU A O 1
ATOM 869 N N . SER A 1 107 ? -20.479 -21.013 2.617 1.00 89.62 107 SER A N 1
ATOM 870 C CA . SER A 1 10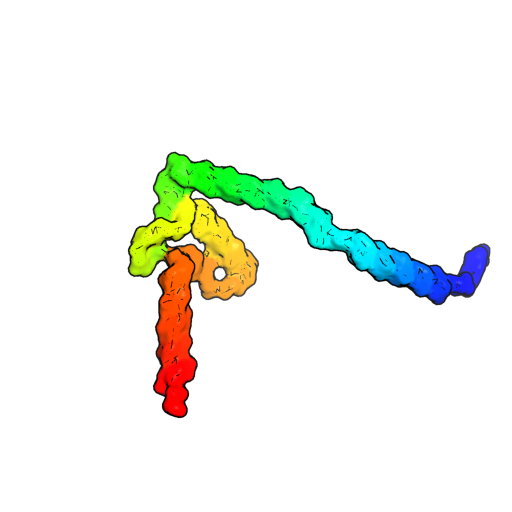7 ? -21.875 -20.925 2.176 1.00 89.62 107 SER A CA 1
ATOM 871 C C . SER A 1 107 ? -22.062 -21.065 0.666 1.00 89.62 107 SER A C 1
ATOM 873 O O . SER A 1 107 ? -23.048 -21.668 0.251 1.00 89.62 107 SER A O 1
ATOM 875 N N . HIS A 1 108 ? -21.155 -20.513 -0.142 1.00 87.50 108 HIS A N 1
ATOM 876 C CA . HIS A 1 108 ? -21.313 -20.435 -1.598 1.00 87.50 108 HIS A CA 1
ATOM 877 C C . HIS A 1 108 ? -20.541 -21.509 -2.361 1.00 87.50 108 HIS A C 1
ATOM 879 O O . HIS A 1 108 ? -20.966 -21.890 -3.445 1.00 87.50 108 HIS A O 1
ATOM 885 N N . VAL A 1 109 ? -19.427 -22.007 -1.816 1.00 86.56 109 VAL A N 1
ATOM 886 C CA . VAL A 1 109 ? -18.578 -22.992 -2.507 1.00 86.56 109 VAL A CA 1
ATOM 887 C C . VAL A 1 109 ? -18.722 -24.372 -1.877 1.00 86.56 109 VAL A C 1
ATOM 889 O O . VAL A 1 109 ? -18.973 -25.352 -2.570 1.00 86.56 109 VAL A O 1
ATOM 892 N N . LYS A 1 110 ? -18.585 -24.469 -0.550 1.00 79.00 110 LYS A N 1
ATOM 893 C CA . LYS A 1 110 ? -18.486 -25.771 0.131 1.00 79.00 110 LYS A CA 1
ATOM 894 C C . LYS A 1 110 ? -19.815 -26.409 0.530 1.00 79.00 110 LYS A C 1
ATOM 896 O O . LYS A 1 110 ? -19.828 -27.596 0.830 1.00 79.00 110 LYS A O 1
ATOM 901 N N . LYS A 1 111 ? -20.928 -25.672 0.524 1.00 69.44 111 LYS A N 1
ATOM 902 C CA . LYS A 1 111 ? -22.234 -26.159 1.012 1.00 69.44 111 LYS A CA 1
ATOM 903 C C . LYS A 1 111 ? -22.787 -27.372 0.237 1.00 69.44 111 LYS A C 1
ATOM 905 O O . LYS A 1 111 ? -23.669 -28.052 0.750 1.00 69.44 111 LYS A O 1
ATOM 910 N N . GLY A 1 112 ? -22.262 -27.650 -0.962 1.00 63.16 112 GLY A N 1
ATOM 911 C CA . GLY A 1 112 ? -22.582 -28.829 -1.781 1.00 63.16 112 GLY A CA 1
ATOM 912 C C . GLY A 1 112 ? -21.442 -29.846 -1.940 1.00 63.16 112 GLY A C 1
ATOM 913 O O . GLY A 1 112 ? -21.621 -30.834 -2.643 1.00 63.16 112 GLY A O 1
ATOM 914 N N . PHE A 1 113 ? -20.284 -29.622 -1.312 1.00 57.66 113 PHE A N 1
ATOM 915 C CA . PHE A 1 113 ? -19.154 -30.554 -1.341 1.00 57.66 113 PHE A CA 1
ATOM 916 C C . PHE A 1 113 ? -19.327 -31.539 -0.174 1.00 57.66 113 PHE A C 1
ATOM 918 O O . PHE A 1 113 ? -18.971 -31.221 0.963 1.00 57.66 113 PHE A O 1
ATOM 925 N N . LYS A 1 114 ? -19.970 -32.681 -0.443 1.00 57.00 114 LYS A N 1
ATOM 926 C CA . LYS A 1 114 ? -19.945 -33.851 0.447 1.00 57.00 114 LYS A CA 1
ATOM 927 C C . LYS A 1 114 ? -18.710 -34.688 0.155 1.00 57.00 114 LYS A C 1
ATOM 929 O O . LYS A 1 114 ? -18.395 -34.837 -1.044 1.00 57.00 114 LYS A O 1
#

Radius of gyration: 25.33 Å; chains: 1; bounding box: 50×48×65 Å

Secondary structure (DSSP, 8-state):
---SSTTHHHHHHHHHHHHHHHHHHS-HHHHHHHHHHHHHHHHHHHHHHHHHTT-EEEPTTT--EEEEHHHHHHHHHHHHHTT-S-GGGGGS-HHHHHHHHHHHHHHHTGGG--

Sequence (114 aa):
IFLHGGGYQFLAILHMVSVVFTLIYIPFGKFFHIVQRPAAVGMQLFKYTGRKDDEVFACRRCEEPIDTGPYVENLRGTMRDLRLDFDSWAEYCPRCKRVLRGSAYLSHVKKGFK